Protein AF-A0A645DUL6-F1 (afdb_monomer_lite)

pLDDT: mean 90.24, std 12.91, range [38.0, 98.25]

Foldseek 3Di:
DAQEQKAAEDDDDPVQCPPCQAHPPHPCPPVRDIDGDPRNLQQCDADPVNHRPDDFPEEHEYQPNYALQPPVCLVSLLVVVVSVLVPPRYQYDHDHPVVVCVVVRDHPPQVVHDVRDDDPDDD

Radius of gyration: 14.82 Å; chains: 1; bounding box: 32×31×45 Å

Secondary structure (DSSP, 8-state):
-EE-SEE-----SGGGTT-TTTSTTSTTTT----EE-TTTTGGG-B-TTS-BSS-SSEEEEESTTS-TT-GGGHHHHHHHHHHHHH-TTEEEEE--S-GGGTGGGS-TT-TT--TT-------

Sequence (123 aa):
MNWEPWTGCYKISDGCTNCYFYGPHAKRYGQNTIQKTDKFDWPIRKNSKGEYNIKGNKILATCFATDFFLPEADEWRKEVWSIIKERTDIEFLILTKRIDRFLESLPSDWGTGYGQYKYWLHR

InterPro domains:
  IPR011101 Protein of unknown function DUF5131 [PF07505] (2-110)

Structure (mmCIF, N/CA/C/O backbone):
data_AF-A0A645DUL6-F1
#
_entry.id   AF-A0A645DUL6-F1
#
loop_
_atom_site.group_PDB
_atom_site.id
_atom_site.type_symbol
_atom_site.label_atom_id
_atom_site.label_alt_id
_atom_site.label_comp_id
_atom_site.label_asym_id
_atom_site.label_entity_id
_atom_site.label_seq_id
_atom_site.pdbx_PDB_ins_code
_atom_site.Cartn_x
_atom_site.Cartn_y
_atom_site.Cartn_z
_atom_site.occupancy
_atom_site.B_iso_or_equiv
_atom_site.auth_seq_id
_atom_site.auth_comp_id
_atom_site.auth_asym_id
_atom_site.auth_atom_id
_atom_site.pdbx_PDB_model_num
ATOM 1 N N . MET A 1 1 ? -7.363 11.765 1.377 1.00 75.00 1 MET A N 1
ATOM 2 C CA . MET A 1 1 ? -6.475 11.342 2.481 1.00 75.00 1 MET A CA 1
ATOM 3 C C . MET A 1 1 ? -6.196 9.873 2.248 1.00 75.00 1 MET A C 1
ATOM 5 O O . MET A 1 1 ? -7.160 9.124 2.194 1.00 75.00 1 MET A O 1
ATOM 9 N N . ASN A 1 2 ? -4.934 9.497 2.043 1.00 91.94 2 ASN A N 1
ATOM 10 C CA . ASN A 1 2 ? -4.564 8.146 1.616 1.00 91.94 2 ASN A CA 1
ATOM 11 C C . ASN A 1 2 ? -3.711 7.479 2.690 1.00 91.94 2 ASN A C 1
ATOM 13 O O . ASN A 1 2 ? -2.944 8.163 3.377 1.00 91.94 2 ASN A O 1
ATOM 17 N N . TRP A 1 3 ? -3.835 6.165 2.812 1.00 97.12 3 TRP A N 1
ATOM 18 C CA . TRP A 1 3 ? -2.959 5.353 3.639 1.00 97.12 3 TRP A CA 1
ATOM 19 C C . TRP A 1 3 ? -1.901 4.681 2.766 1.00 97.12 3 TRP A C 1
ATOM 21 O O . TRP A 1 3 ? -2.204 3.876 1.890 1.00 97.12 3 TRP A O 1
ATOM 31 N N . GLU A 1 4 ? -0.646 5.050 3.006 1.00 96.88 4 GLU A N 1
ATOM 32 C CA . GLU A 1 4 ? 0.515 4.568 2.261 1.00 96.88 4 GLU A CA 1
ATOM 33 C C . GLU A 1 4 ? 1.438 3.839 3.255 1.00 96.88 4 GLU A C 1
ATOM 35 O O . GLU A 1 4 ? 2.326 4.475 3.830 1.00 96.88 4 GLU A O 1
ATOM 40 N N . PRO A 1 5 ? 1.199 2.545 3.554 1.00 98.00 5 PRO A N 1
ATOM 41 C CA . PRO A 1 5 ? 1.997 1.797 4.532 1.00 98.00 5 PRO A CA 1
ATOM 42 C C . PRO A 1 5 ? 3.451 1.580 4.083 1.00 98.00 5 PRO A C 1
ATOM 44 O O . PRO A 1 5 ? 4.348 1.410 4.908 1.00 98.00 5 PRO A O 1
ATOM 47 N N . TRP A 1 6 ? 3.699 1.647 2.778 1.00 97.88 6 TRP A N 1
ATOM 48 C CA . TRP A 1 6 ? 5.022 1.673 2.162 1.00 97.88 6 TRP A CA 1
ATOM 49 C C . TRP A 1 6 ? 5.079 2.726 1.049 1.00 97.88 6 TRP A C 1
ATOM 51 O O . TRP A 1 6 ? 4.059 3.271 0.625 1.00 97.88 6 TRP A O 1
ATOM 61 N N . THR A 1 7 ? 6.292 3.035 0.603 1.00 96.25 7 THR A N 1
ATOM 62 C CA . THR A 1 7 ? 6.592 3.908 -0.540 1.00 96.25 7 THR A CA 1
ATOM 63 C C . THR A 1 7 ? 7.422 3.151 -1.573 1.00 96.25 7 THR A C 1
ATOM 65 O O . THR A 1 7 ? 7.922 2.066 -1.289 1.00 96.25 7 THR A O 1
ATOM 68 N N . GLY A 1 8 ? 7.596 3.748 -2.752 1.00 95.81 8 GLY A N 1
ATOM 69 C CA . GLY A 1 8 ? 8.320 3.179 -3.884 1.00 95.81 8 GLY A CA 1
ATOM 70 C C . GLY A 1 8 ? 7.385 2.432 -4.831 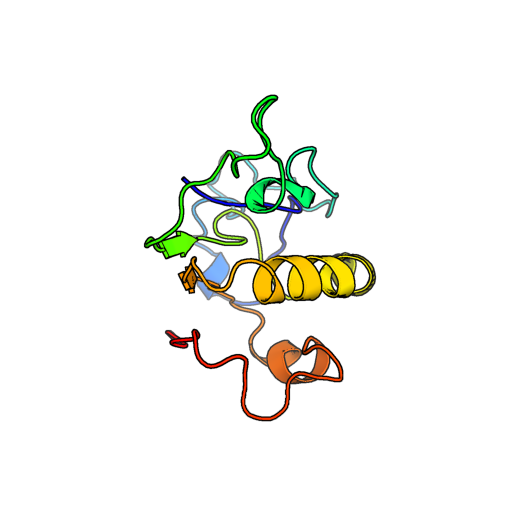1.00 95.81 8 GLY A C 1
ATOM 71 O O . GLY A 1 8 ? 6.310 1.985 -4.440 1.00 95.81 8 GLY A O 1
ATOM 72 N N . CYS A 1 9 ? 7.752 2.342 -6.104 1.00 95.81 9 CYS A N 1
ATOM 73 C CA . CYS A 1 9 ? 7.103 1.492 -7.103 1.00 95.81 9 CYS A CA 1
ATOM 74 C C . CYS A 1 9 ? 8.022 1.394 -8.328 1.00 95.81 9 CYS A C 1
ATOM 76 O O . CYS A 1 9 ? 8.945 2.186 -8.483 1.00 95.81 9 CYS A O 1
ATOM 78 N N . TYR A 1 10 ? 7.742 0.458 -9.228 1.00 94.31 10 TYR A N 1
ATOM 79 C CA . TYR A 1 10 ? 8.429 0.327 -10.513 1.00 94.31 10 TYR A CA 1
ATOM 80 C C . TYR A 1 10 ? 7.446 -0.039 -11.631 1.00 94.31 10 TYR A C 1
ATOM 82 O O . TYR A 1 10 ? 6.329 -0.507 -11.371 1.00 94.31 10 TYR A O 1
ATOM 90 N N . LYS A 1 11 ? 7.845 0.216 -12.885 1.00 94.06 11 LYS A N 1
ATOM 91 C CA . LYS A 1 11 ? 7.046 -0.097 -14.081 1.00 94.06 11 LYS A CA 1
ATOM 92 C C . LYS A 1 11 ? 6.784 -1.608 -14.150 1.00 94.06 11 LYS A C 1
ATOM 94 O O . LYS A 1 11 ? 7.715 -2.391 -14.025 1.00 94.06 11 LYS A O 1
ATOM 99 N N . ILE A 1 12 ? 5.523 -1.984 -14.373 1.00 94.31 12 ILE A N 1
ATOM 100 C CA . ILE A 1 12 ? 5.091 -3.374 -14.614 1.00 94.31 12 ILE A CA 1
ATOM 101 C C . ILE A 1 12 ? 4.380 -3.537 -15.967 1.00 94.31 12 ILE A C 1
ATOM 103 O O . ILE A 1 12 ? 4.383 -4.614 -16.544 1.00 94.31 12 ILE A O 1
ATOM 107 N N . SER A 1 13 ? 3.804 -2.459 -16.508 1.00 92.50 13 SER A N 1
ATOM 108 C CA . SER A 1 13 ? 3.136 -2.450 -17.813 1.00 92.50 13 SER A CA 1
ATOM 109 C C . SER A 1 13 ? 3.203 -1.065 -18.458 1.00 92.50 13 SER A C 1
ATOM 111 O O . SER A 1 13 ? 3.623 -0.088 -17.824 1.00 92.50 13 SER A O 1
ATOM 113 N N . ASP A 1 14 ? 2.762 -0.944 -19.710 1.00 92.38 14 ASP A N 1
ATOM 114 C CA . ASP A 1 14 ? 2.694 0.346 -20.412 1.00 92.38 14 ASP A CA 1
ATOM 115 C C . ASP A 1 14 ? 1.705 1.333 -19.788 1.00 92.38 14 ASP A C 1
ATOM 117 O O . ASP A 1 14 ? 1.879 2.545 -19.918 1.00 92.38 14 ASP A O 1
ATOM 121 N N . GLY A 1 15 ? 0.767 0.848 -18.969 1.00 88.44 15 GLY A N 1
ATOM 122 C CA . GLY A 1 15 ? -0.065 1.699 -18.117 1.00 88.44 15 GLY A CA 1
ATOM 123 C C . GLY A 1 15 ? 0.729 2.510 -17.079 1.00 88.44 15 GLY A C 1
ATOM 124 O O . GLY A 1 15 ? 0.182 3.422 -16.457 1.00 88.44 15 GLY A O 1
ATOM 125 N N . CYS A 1 16 ? 2.012 2.208 -16.851 1.00 92.62 16 CYS A N 1
ATOM 126 C CA . CYS A 1 16 ? 2.891 3.009 -15.996 1.00 92.62 16 CYS A CA 1
ATOM 127 C C . CYS A 1 16 ? 3.591 4.157 -16.734 1.00 92.62 16 CYS A C 1
ATOM 129 O O . CYS A 1 16 ? 4.165 5.016 -16.065 1.00 92.62 16 CYS A O 1
ATOM 131 N N . THR A 1 17 ? 3.560 4.196 -18.069 1.00 91.06 17 THR A N 1
ATOM 132 C CA . THR A 1 17 ? 4.289 5.201 -18.863 1.00 91.06 17 THR A CA 1
ATOM 133 C C . THR A 1 17 ? 3.869 6.623 -18.489 1.00 91.06 17 THR A C 1
ATOM 135 O O . THR A 1 17 ? 4.721 7.481 -18.294 1.00 91.06 17 THR A O 1
ATOM 138 N N . ASN A 1 18 ? 2.572 6.841 -18.253 1.00 91.75 18 ASN A N 1
ATOM 139 C CA . ASN A 1 18 ? 2.024 8.128 -17.812 1.00 91.75 18 ASN A CA 1
ATOM 140 C C . ASN A 1 18 ? 1.715 8.155 -16.305 1.00 91.75 18 ASN A C 1
ATOM 142 O O . ASN A 1 18 ? 0.838 8.890 -15.852 1.00 91.75 18 ASN A O 1
ATOM 146 N N . CYS A 1 19 ? 2.386 7.320 -15.505 1.00 92.75 19 CYS A N 1
ATOM 147 C CA . CYS A 1 19 ? 2.178 7.295 -14.061 1.00 92.75 19 CYS A CA 1
ATOM 148 C C . CYS A 1 19 ? 2.564 8.646 -13.447 1.00 92.75 19 CYS A C 1
ATOM 150 O O . CYS A 1 19 ? 3.733 9.022 -13.434 1.00 92.75 19 CYS A O 1
ATOM 152 N N . TYR A 1 20 ? 1.587 9.346 -12.877 1.00 90.69 20 TYR A N 1
ATOM 153 C CA . TYR A 1 20 ? 1.794 10.669 -12.286 1.00 90.69 20 TYR A CA 1
ATOM 154 C C . TYR A 1 20 ? 2.686 10.668 -11.030 1.00 90.69 20 TYR A C 1
ATOM 156 O O . TYR A 1 20 ? 3.161 11.726 -10.624 1.00 90.69 20 TYR A O 1
ATOM 164 N N . PHE A 1 21 ? 2.930 9.501 -10.416 1.00 92.12 21 PHE A N 1
ATOM 165 C CA . PHE A 1 21 ? 3.783 9.371 -9.229 1.00 92.12 21 PHE A CA 1
ATOM 166 C C . PHE A 1 21 ? 5.216 8.916 -9.536 1.00 92.12 21 PHE A C 1
ATOM 168 O O . PHE A 1 21 ? 6.150 9.578 -9.090 1.00 92.12 21 PHE A O 1
ATOM 175 N N . TYR A 1 22 ? 5.397 7.826 -10.291 1.00 93.00 22 TYR A N 1
ATOM 176 C CA . TYR A 1 22 ? 6.719 7.229 -10.581 1.00 93.00 22 TYR A CA 1
ATOM 177 C C . TYR A 1 22 ? 7.059 7.149 -12.073 1.00 93.00 22 TYR A C 1
ATOM 179 O O . TYR A 1 22 ? 8.076 6.565 -12.438 1.00 93.00 22 TYR A O 1
ATOM 187 N N . GLY A 1 23 ? 6.206 7.676 -12.953 1.00 91.19 23 GLY A N 1
ATOM 188 C CA . GLY A 1 23 ? 6.484 7.695 -14.387 1.00 91.19 23 GLY A CA 1
ATOM 189 C C . GLY A 1 23 ? 7.673 8.603 -14.728 1.00 91.19 23 GLY A C 1
ATOM 190 O O . GLY A 1 23 ? 8.085 9.405 -13.889 1.00 91.19 23 GLY A O 1
ATOM 191 N N . PRO A 1 24 ? 8.202 8.531 -15.961 1.00 91.50 24 PRO A N 1
ATOM 192 C CA . PRO A 1 24 ? 9.380 9.290 -16.404 1.00 91.50 24 PRO A CA 1
ATOM 193 C C . PRO A 1 24 ? 9.305 10.807 -16.188 1.00 91.50 24 PRO A C 1
ATOM 195 O O . PRO A 1 24 ? 10.331 11.464 -16.051 1.00 91.50 24 PRO A O 1
ATOM 198 N N . HIS A 1 25 ? 8.093 11.364 -16.138 1.00 90.44 25 HIS A N 1
ATOM 199 C CA . HIS A 1 25 ? 7.842 12.798 -15.963 1.00 90.44 25 HIS A CA 1
ATOM 200 C C . HIS A 1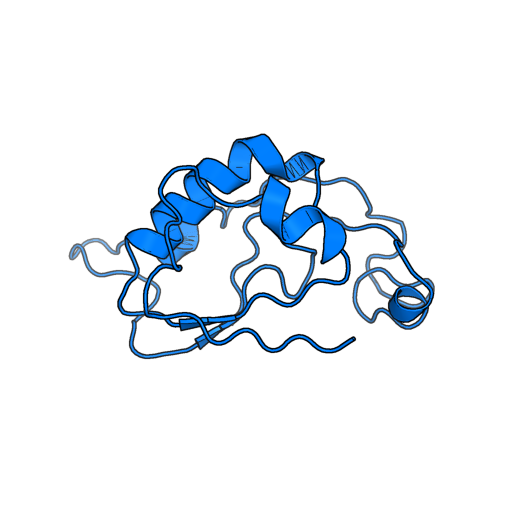 25 ? 7.388 13.177 -14.544 1.00 90.44 25 HIS A C 1
ATOM 202 O O . HIS A 1 25 ? 7.024 14.325 -14.293 1.00 90.44 25 HIS A O 1
ATOM 208 N N . ALA A 1 26 ? 7.363 12.226 -13.610 1.00 92.00 26 ALA A N 1
ATOM 209 C CA . ALA A 1 26 ? 6.873 12.447 -12.259 1.00 92.00 26 ALA A CA 1
ATOM 210 C C . ALA A 1 26 ? 7.989 12.855 -11.288 1.00 92.00 26 ALA A C 1
ATOM 212 O O . ALA A 1 26 ? 9.146 12.461 -11.425 1.00 92.00 26 ALA A O 1
ATOM 213 N N . LYS A 1 27 ? 7.622 13.575 -10.219 1.00 88.62 27 LYS A N 1
ATOM 214 C CA . LYS A 1 27 ? 8.564 14.061 -9.191 1.00 88.62 27 LYS A CA 1
ATOM 215 C C . LYS A 1 27 ? 9.371 12.945 -8.510 1.00 88.62 27 LYS A C 1
ATOM 217 O O . LYS A 1 27 ? 10.459 13.208 -8.007 1.00 88.62 27 LYS A O 1
ATOM 222 N N . ARG A 1 28 ? 8.829 11.723 -8.440 1.00 90.00 28 ARG A N 1
ATOM 223 C CA . ARG A 1 28 ? 9.474 10.573 -7.784 1.00 90.00 28 ARG A CA 1
ATOM 224 C C . ARG A 1 28 ? 10.051 9.561 -8.773 1.00 90.00 28 ARG A C 1
ATOM 226 O O . ARG A 1 28 ? 10.320 8.427 -8.382 1.00 90.00 28 ARG A O 1
ATOM 233 N N . TYR A 1 29 ? 10.249 9.945 -10.035 1.00 92.12 29 TYR A N 1
ATOM 234 C CA . TYR A 1 29 ? 10.933 9.091 -11.001 1.00 92.12 29 TYR A CA 1
ATOM 235 C C . TYR A 1 29 ? 12.292 8.615 -10.457 1.00 92.12 29 TYR A C 1
ATOM 237 O O . TYR A 1 29 ? 13.048 9.399 -9.883 1.00 92.12 29 TYR A O 1
ATOM 245 N N . GLY A 1 30 ? 12.575 7.317 -10.589 1.00 88.75 30 GLY A N 1
ATOM 246 C CA . GLY A 1 30 ? 13.798 6.683 -10.083 1.00 88.75 30 GLY A CA 1
ATOM 247 C C . GLY A 1 30 ? 13.804 6.364 -8.580 1.00 88.75 30 GLY A C 1
ATOM 248 O O . GLY A 1 30 ? 14.693 5.649 -8.125 1.00 88.75 30 GLY A O 1
ATOM 249 N N . GLN A 1 31 ? 12.814 6.814 -7.800 1.00 91.62 31 GLN A N 1
ATOM 250 C CA . GLN A 1 31 ? 12.682 6.482 -6.372 1.00 91.62 31 GLN A CA 1
ATOM 251 C C . GLN A 1 31 ? 11.963 5.140 -6.183 1.00 91.62 31 GLN A C 1
ATOM 253 O O . GLN A 1 31 ? 10.897 5.058 -5.572 1.00 91.62 31 GLN A O 1
ATOM 258 N N . ASN A 1 32 ? 12.543 4.083 -6.747 1.00 92.38 32 ASN A N 1
ATOM 259 C CA . ASN A 1 32 ? 11.893 2.775 -6.850 1.00 92.38 32 ASN A CA 1
ATOM 260 C C . ASN A 1 32 ? 12.117 1.884 -5.618 1.00 92.38 32 ASN A C 1
ATOM 262 O O . ASN A 1 32 ? 11.597 0.774 -5.571 1.00 92.38 32 ASN A O 1
ATOM 266 N N . THR A 1 33 ? 12.888 2.346 -4.630 1.00 96.38 33 THR A N 1
ATOM 267 C CA . THR A 1 33 ? 13.178 1.578 -3.415 1.00 96.38 33 THR A CA 1
ATOM 268 C C . THR A 1 33 ? 11.917 1.406 -2.578 1.00 96.38 33 THR A C 1
ATOM 270 O O . THR A 1 33 ? 11.326 2.393 -2.133 1.00 96.38 33 THR A O 1
ATOM 273 N N . ILE A 1 34 ? 11.529 0.152 -2.338 1.00 97.62 34 ILE A N 1
ATOM 274 C CA . ILE A 1 34 ? 10.366 -0.166 -1.512 1.00 97.62 34 ILE A CA 1
ATOM 275 C C . ILE A 1 34 ? 10.746 -0.103 -0.035 1.00 97.62 34 ILE A C 1
ATOM 277 O O . ILE A 1 34 ? 11.679 -0.772 0.404 1.00 97.62 34 ILE A O 1
ATOM 281 N N . GLN A 1 35 ? 10.042 0.728 0.734 1.00 97.38 35 GLN A N 1
ATOM 282 C CA . GLN A 1 35 ? 10.331 0.954 2.155 1.00 97.38 35 GLN A CA 1
ATOM 283 C C . GLN A 1 35 ? 9.037 1.143 2.949 1.00 97.38 35 GLN A C 1
ATOM 285 O O . GLN A 1 35 ? 8.127 1.826 2.473 1.00 97.38 35 GLN A O 1
ATOM 290 N N . LYS A 1 36 ? 8.962 0.588 4.170 1.00 97.94 36 LYS A N 1
ATOM 291 C CA . LYS A 1 36 ? 7.887 0.913 5.125 1.00 97.94 36 LYS A CA 1
ATOM 292 C C . LYS A 1 36 ? 7.891 2.410 5.432 1.00 97.94 36 LYS A C 1
ATOM 294 O O . LYS A 1 36 ? 8.955 3.009 5.576 1.00 97.94 36 LYS A O 1
ATOM 299 N N . THR A 1 37 ? 6.709 3.000 5.577 1.00 97.56 37 THR A N 1
ATOM 300 C CA . THR A 1 37 ? 6.569 4.392 6.019 1.00 97.56 37 THR A CA 1
ATOM 301 C C . THR A 1 37 ? 6.331 4.480 7.522 1.00 97.56 37 THR A C 1
ATOM 303 O O . THR A 1 37 ? 5.949 3.517 8.186 1.00 97.56 37 THR A O 1
ATOM 306 N N . ASP A 1 38 ? 6.452 5.692 8.052 1.00 97.12 38 ASP A N 1
ATOM 307 C CA . ASP A 1 38 ? 6.019 6.062 9.399 1.00 97.12 38 ASP A CA 1
ATOM 308 C C . ASP A 1 38 ? 4.489 6.066 9.566 1.00 97.12 38 ASP A C 1
ATOM 310 O O . ASP A 1 38 ? 3.995 6.468 10.616 1.00 97.12 38 ASP A O 1
ATOM 314 N N . LYS A 1 39 ? 3.721 5.666 8.546 1.00 96.06 39 LYS A N 1
ATOM 315 C CA . LYS A 1 39 ? 2.252 5.573 8.555 1.00 96.06 39 LYS A CA 1
ATOM 316 C C . LYS A 1 39 ? 1.764 4.139 8.385 1.00 96.06 39 LYS A C 1
ATOM 318 O O . LYS A 1 39 ? 0.585 3.936 8.097 1.00 96.06 39 LYS A O 1
ATOM 323 N N . PHE A 1 40 ? 2.648 3.164 8.574 1.00 98.25 40 PHE A N 1
ATOM 324 C CA . PHE A 1 40 ? 2.349 1.746 8.427 1.00 98.25 40 PHE A CA 1
ATOM 325 C C . PHE A 1 40 ? 1.067 1.325 9.165 1.00 98.25 40 PHE A C 1
ATOM 327 O O . PHE A 1 40 ? 0.143 0.828 8.540 1.00 98.25 40 PHE A O 1
ATOM 334 N N . ASP A 1 41 ? 0.947 1.649 10.448 1.00 98.00 41 ASP A N 1
ATOM 335 C CA . ASP A 1 41 ? -0.166 1.307 11.348 1.00 98.00 41 ASP A CA 1
ATOM 336 C C . ASP A 1 41 ? -1.237 2.412 11.467 1.00 98.00 41 ASP A C 1
ATOM 338 O O . ASP A 1 41 ? -2.102 2.374 12.342 1.00 98.00 41 ASP A O 1
ATOM 342 N N . TRP A 1 42 ? -1.204 3.437 10.608 1.00 97.38 42 TRP A N 1
ATOM 343 C CA . TRP A 1 42 ? -2.019 4.647 10.780 1.00 97.38 42 TRP A CA 1
ATOM 344 C C . TRP A 1 42 ? -3.532 4.419 10.978 1.00 97.38 42 TRP A C 1
ATOM 346 O O . TRP A 1 42 ? -4.111 5.128 11.810 1.00 97.38 42 TRP A O 1
ATOM 356 N N . PRO A 1 43 ? -4.191 3.452 10.304 1.00 97.44 43 PRO A N 1
ATOM 357 C CA . PRO A 1 43 ? -5.612 3.197 10.519 1.00 97.44 43 PRO A CA 1
ATOM 358 C C . PRO A 1 43 ? -5.958 2.739 11.934 1.00 97.44 43 PRO A C 1
ATOM 360 O O . PRO A 1 43 ? -7.057 3.041 12.389 1.00 97.44 43 PRO A O 1
ATOM 363 N N . ILE A 1 44 ? -5.059 2.072 12.654 1.00 97.88 44 ILE A N 1
ATOM 364 C CA . ILE A 1 44 ? -5.332 1.607 14.024 1.00 97.88 44 ILE A CA 1
ATOM 365 C C . ILE A 1 44 ? -4.801 2.556 15.098 1.00 97.88 44 ILE A C 1
ATOM 367 O O . ILE A 1 44 ? -5.097 2.374 16.279 1.00 97.88 44 ILE A O 1
ATOM 371 N N . ARG A 1 45 ? -4.071 3.614 14.720 1.00 97.56 45 ARG A N 1
ATOM 372 C CA . ARG A 1 45 ? -3.600 4.615 15.683 1.00 97.56 45 ARG A CA 1
ATOM 373 C C . ARG A 1 45 ? -4.776 5.304 16.364 1.00 97.56 45 ARG A C 1
ATOM 375 O O . ARG A 1 45 ? -5.687 5.812 15.702 1.00 97.56 45 ARG A O 1
ATOM 382 N N . LYS A 1 46 ? -4.703 5.372 17.690 1.00 97.88 46 LYS A N 1
ATOM 383 C CA . LYS A 1 46 ? -5.709 5.984 18.560 1.00 97.88 46 LYS A CA 1
ATOM 384 C C . LYS A 1 46 ? -5.170 7.257 19.209 1.00 97.88 46 LYS A C 1
ATOM 386 O O . LYS A 1 46 ? -3.961 7.417 19.369 1.00 97.88 46 LYS A O 1
ATOM 391 N N . ASN A 1 47 ? -6.066 8.169 19.559 1.00 97.06 47 ASN A N 1
ATOM 392 C CA . ASN A 1 47 ? -5.746 9.330 20.386 1.00 97.06 47 ASN A CA 1
ATOM 393 C C . ASN A 1 47 ? -5.699 8.944 21.880 1.00 97.06 47 ASN A C 1
ATOM 395 O O . ASN A 1 47 ? -5.963 7.800 22.250 1.00 97.06 47 ASN A O 1
ATOM 399 N N . SER A 1 48 ? -5.413 9.908 22.761 1.00 97.31 48 SER A N 1
ATOM 400 C CA . SER A 1 48 ? -5.369 9.690 24.218 1.00 97.31 48 SER A CA 1
ATOM 401 C C . SER A 1 48 ? -6.704 9.253 24.837 1.00 97.31 48 SER A C 1
ATOM 403 O O . SER A 1 48 ? -6.718 8.745 25.953 1.00 97.31 48 SER A O 1
ATOM 405 N N . LYS A 1 49 ? -7.820 9.425 24.120 1.00 96.88 49 LYS A N 1
ATOM 406 C CA . LYS A 1 49 ? -9.160 8.972 24.523 1.00 96.88 49 LYS A CA 1
ATOM 407 C C . LYS A 1 49 ? -9.493 7.566 24.008 1.00 96.88 49 LYS A C 1
ATOM 409 O O . LYS A 1 49 ? -10.607 7.098 24.208 1.00 96.88 49 LYS A O 1
ATOM 414 N N . GLY A 1 50 ? -8.558 6.899 23.327 1.00 96.75 50 GLY A N 1
ATOM 415 C CA . GLY A 1 50 ? -8.763 5.567 22.756 1.00 96.75 50 GLY A CA 1
ATOM 416 C C . GLY A 1 50 ? -9.560 5.551 21.447 1.00 96.75 50 GLY A C 1
ATOM 417 O O . GLY A 1 50 ? -9.900 4.476 20.957 1.00 96.75 50 GLY A O 1
ATOM 418 N N . GLU A 1 51 ? -9.845 6.706 20.843 1.00 96.81 51 GLU A N 1
ATOM 419 C CA . GLU A 1 51 ? -10.570 6.782 19.571 1.00 96.81 51 GLU A CA 1
ATOM 420 C C . GLU A 1 51 ? -9.609 6.686 18.386 1.00 96.81 51 GLU A C 1
ATOM 422 O O . GLU A 1 51 ? -8.554 7.322 18.404 1.00 96.81 51 GLU A O 1
ATOM 427 N N . TYR A 1 52 ? -9.996 5.989 17.312 1.00 97.44 52 TYR A N 1
ATOM 428 C CA . TYR A 1 52 ? -9.211 5.984 16.075 1.00 97.44 52 TYR A CA 1
ATOM 429 C C . TYR A 1 52 ? -9.011 7.403 15.530 1.00 97.44 52 TYR A C 1
ATOM 431 O O . TYR A 1 52 ? -9.966 8.175 15.375 1.00 97.44 52 TYR A O 1
ATOM 439 N N . ASN A 1 53 ? -7.766 7.711 15.165 1.00 95.69 53 ASN A N 1
ATOM 440 C CA . ASN A 1 53 ? -7.397 8.970 14.520 1.00 95.69 53 ASN A CA 1
ATOM 441 C C . ASN A 1 53 ? -8.084 9.105 13.154 1.00 95.69 53 ASN A C 1
ATOM 443 O O . ASN A 1 53 ? -8.556 10.177 12.776 1.00 95.69 53 ASN A O 1
ATOM 447 N N . ILE A 1 54 ? -8.185 7.994 12.420 1.00 95.12 54 ILE A N 1
ATOM 448 C CA . ILE A 1 54 ? -8.949 7.913 11.178 1.00 95.12 54 ILE A CA 1
ATOM 449 C C . ILE A 1 54 ? -10.393 7.528 11.519 1.00 95.12 54 ILE A C 1
ATOM 451 O O . ILE A 1 54 ? -10.671 6.358 11.778 1.00 95.12 54 ILE A O 1
ATOM 455 N N . LYS A 1 55 ? -11.318 8.495 11.470 1.00 94.81 55 LYS A N 1
ATOM 456 C CA . LYS A 1 55 ? -12.763 8.234 11.624 1.00 94.81 55 LYS A CA 1
ATOM 457 C C . LYS A 1 55 ? -13.286 7.290 10.529 1.00 94.81 55 LYS A C 1
ATOM 459 O O . LYS A 1 55 ? -12.828 7.410 9.391 1.00 94.81 55 LYS A O 1
ATOM 464 N N . G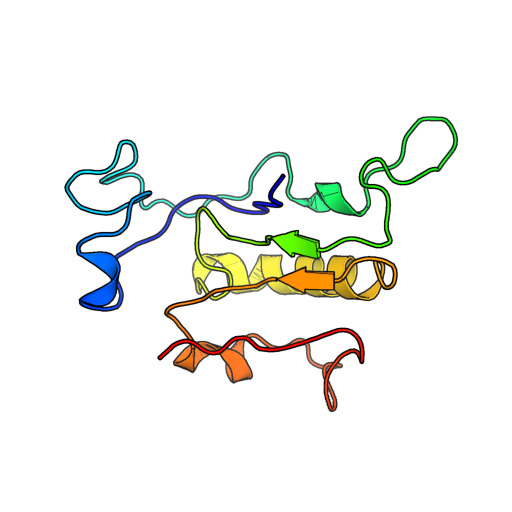LY A 1 56 ? -14.192 6.381 10.893 1.00 95.25 56 GLY A N 1
ATOM 465 C CA . GLY A 1 56 ? -14.856 5.432 9.993 1.00 95.25 56 GLY A CA 1
ATOM 466 C C . GLY A 1 56 ? -15.909 6.053 9.077 1.00 95.25 56 GLY A C 1
ATOM 467 O O . GLY A 1 56 ? -15.950 7.272 8.902 1.00 95.25 56 GLY A O 1
ATOM 468 N N . ASN A 1 57 ? -16.762 5.196 8.515 1.00 94.50 57 ASN A N 1
ATOM 469 C CA . ASN A 1 57 ? -17.827 5.489 7.555 1.00 94.50 57 ASN A CA 1
ATOM 470 C C . ASN A 1 57 ? -17.327 6.259 6.328 1.00 94.50 57 ASN A C 1
ATOM 472 O O . ASN A 1 57 ? -17.924 7.247 5.899 1.00 94.50 57 ASN A O 1
ATOM 476 N N . LYS A 1 58 ? -16.183 5.832 5.788 1.00 93.56 58 LYS A N 1
ATOM 477 C CA . LYS A 1 58 ? -15.557 6.456 4.620 1.00 93.56 58 LYS A CA 1
ATOM 478 C C . LYS A 1 58 ? -14.727 5.466 3.819 1.00 93.56 58 LYS A C 1
ATOM 480 O O . LYS A 1 58 ? -14.328 4.421 4.329 1.00 93.56 58 LYS A O 1
ATOM 485 N N . ILE A 1 59 ? -14.377 5.887 2.607 1.00 94.94 59 ILE A N 1
ATOM 486 C CA . ILE A 1 59 ? -13.388 5.210 1.776 1.00 94.94 59 ILE A CA 1
ATOM 487 C C . ILE A 1 59 ? -11.984 5.698 2.151 1.00 94.94 59 ILE A C 1
ATOM 489 O O . ILE A 1 59 ? -11.715 6.905 2.162 1.00 94.94 59 ILE A O 1
ATOM 493 N N . LEU A 1 60 ? -11.076 4.767 2.431 1.00 95.38 60 LEU A N 1
ATOM 494 C CA . LEU A 1 60 ? -9.652 5.028 2.613 1.00 95.38 60 LEU A CA 1
ATOM 495 C C . LEU A 1 60 ? -8.879 4.440 1.431 1.00 95.38 60 LEU A C 1
ATOM 497 O O . LEU A 1 60 ? -8.654 3.232 1.342 1.00 95.38 60 LEU A O 1
ATOM 501 N N . ALA A 1 61 ? -8.465 5.316 0.514 1.00 96.06 61 ALA A N 1
ATOM 502 C CA . ALA A 1 61 ? -7.569 4.933 -0.569 1.00 96.06 61 ALA A CA 1
ATOM 503 C C . ALA A 1 61 ? -6.252 4.419 0.025 1.00 96.06 61 ALA A C 1
ATOM 505 O O . ALA A 1 61 ? -5.622 5.106 0.836 1.00 96.06 61 ALA A O 1
ATOM 506 N N . THR A 1 62 ? -5.869 3.209 -0.365 1.00 96.88 62 THR A N 1
ATOM 507 C CA . THR A 1 62 ? -4.729 2.479 0.189 1.00 96.88 62 THR A CA 1
ATOM 508 C C . THR A 1 62 ? -3.752 2.161 -0.924 1.00 96.88 62 THR A C 1
ATOM 510 O O . THR A 1 62 ? -4.152 1.631 -1.961 1.00 96.88 62 THR A O 1
ATOM 513 N N . CYS A 1 63 ? -2.481 2.497 -0.710 1.00 96.44 63 CYS A N 1
ATOM 514 C CA . CYS A 1 63 ? -1.433 2.357 -1.719 1.00 96.44 63 CYS A CA 1
ATOM 515 C C . CYS A 1 63 ? -1.729 3.138 -3.014 1.00 96.44 63 CYS A C 1
ATOM 517 O O . CYS A 1 63 ? -1.462 2.651 -4.107 1.00 96.44 63 CYS A O 1
ATOM 519 N N . PHE A 1 64 ? -2.287 4.350 -2.925 1.00 93.12 64 PHE A N 1
ATOM 520 C CA . PHE A 1 64 ? -2.622 5.155 -4.110 1.00 93.12 64 PHE A CA 1
ATOM 521 C C . PHE A 1 64 ? -1.392 5.870 -4.694 1.00 93.12 64 PHE A C 1
ATOM 523 O O . PHE A 1 64 ? -1.385 6.268 -5.862 1.00 93.12 64 PHE A O 1
ATOM 530 N N . ALA A 1 65 ? -0.348 6.030 -3.875 1.00 93.31 65 ALA A N 1
ATOM 531 C CA . ALA A 1 65 ? 0.962 6.560 -4.247 1.00 93.31 65 ALA A CA 1
ATOM 532 C C . ALA A 1 65 ? 2.049 5.471 -4.313 1.00 93.31 65 ALA A C 1
ATOM 534 O O . ALA A 1 65 ? 3.240 5.787 -4.297 1.00 93.31 65 ALA A O 1
ATOM 535 N N . THR A 1 66 ? 1.657 4.198 -4.363 1.00 95.25 66 THR A N 1
ATOM 536 C CA . THR A 1 66 ? 2.512 3.012 -4.540 1.00 95.25 66 THR A CA 1
ATOM 537 C C . THR A 1 66 ? 1.659 1.902 -5.184 1.00 95.25 66 THR A C 1
ATOM 539 O O . THR A 1 66 ? 0.727 2.213 -5.919 1.00 95.25 66 THR A O 1
ATOM 542 N N . ASP A 1 67 ? 1.984 0.627 -4.999 1.00 96.06 67 ASP A N 1
ATOM 543 C CA . ASP A 1 67 ? 1.133 -0.504 -5.371 1.00 96.06 67 ASP A CA 1
ATOM 544 C C . ASP A 1 67 ? 1.041 -1.473 -4.186 1.00 96.06 67 ASP A C 1
ATOM 546 O O . ASP A 1 67 ? 2.023 -1.714 -3.480 1.00 96.06 67 ASP A O 1
ATOM 550 N N . PHE A 1 68 ? -0.154 -2.004 -3.935 1.00 97.12 68 PHE A N 1
ATOM 551 C CA . PHE A 1 68 ? -0.413 -2.855 -2.778 1.00 97.12 68 PHE A CA 1
ATOM 552 C C . PHE A 1 68 ? 0.217 -4.256 -2.907 1.00 97.12 68 PHE A C 1
ATOM 554 O O . PHE A 1 68 ? 0.586 -4.883 -1.909 1.00 97.12 68 PHE A O 1
ATOM 561 N N . PHE A 1 69 ? 0.382 -4.750 -4.138 1.00 97.06 69 PHE A N 1
ATOM 562 C CA . PHE A 1 69 ? 0.860 -6.109 -4.416 1.00 97.06 69 PHE A CA 1
ATOM 563 C C . PHE A 1 69 ? 2.341 -6.164 -4.813 1.00 97.06 69 PHE A C 1
ATOM 565 O O . PHE A 1 69 ? 2.765 -7.062 -5.537 1.00 97.06 69 PHE A O 1
ATOM 572 N N . LEU A 1 70 ? 3.151 -5.212 -4.339 1.00 97.38 70 LEU A N 1
ATOM 573 C CA . LEU A 1 70 ? 4.611 -5.275 -4.465 1.00 97.38 70 LEU A CA 1
ATOM 574 C C . LEU A 1 70 ? 5.174 -6.492 -3.706 1.00 97.38 70 LEU A C 1
ATOM 576 O O . LEU A 1 70 ? 4.900 -6.595 -2.510 1.00 97.38 70 LEU A O 1
ATOM 580 N N . PRO A 1 71 ? 5.969 -7.374 -4.339 1.00 96.88 71 PRO A N 1
ATOM 581 C CA . PRO A 1 71 ? 6.593 -8.521 -3.670 1.00 96.88 71 PRO A CA 1
ATOM 582 C C . PRO A 1 71 ? 7.376 -8.161 -2.405 1.00 96.88 71 PRO A C 1
ATOM 584 O O . PRO A 1 71 ? 7.304 -8.845 -1.391 1.00 96.88 71 PRO A O 1
ATOM 587 N N . GLU A 1 72 ? 8.071 -7.029 -2.422 1.00 97.44 72 GLU A N 1
ATOM 588 C CA . GLU A 1 72 ? 8.880 -6.540 -1.305 1.00 97.44 72 GLU A CA 1
ATOM 589 C C . GLU A 1 72 ? 8.038 -6.214 -0.061 1.00 97.44 72 GLU A C 1
ATOM 591 O O . GLU A 1 72 ? 8.560 -6.165 1.051 1.00 97.44 72 GLU A O 1
ATOM 596 N N . ALA A 1 73 ? 6.730 -6.010 -0.240 1.00 97.56 73 ALA A N 1
ATOM 597 C CA . ALA A 1 73 ? 5.791 -5.767 0.843 1.00 97.56 73 ALA A CA 1
ATOM 598 C C . ALA A 1 73 ? 5.130 -7.050 1.374 1.00 97.56 73 ALA A C 1
ATOM 600 O O . ALA A 1 73 ? 4.347 -6.945 2.314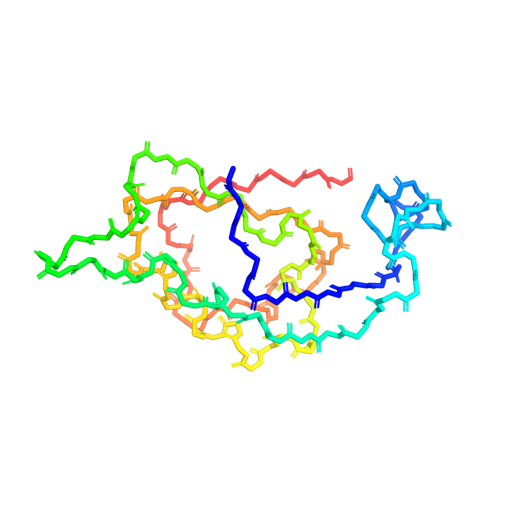 1.00 97.56 73 ALA A O 1
ATOM 601 N N . ASP A 1 74 ? 5.412 -8.241 0.826 1.00 96.19 74 ASP A N 1
ATOM 602 C CA . ASP A 1 74 ? 4.717 -9.493 1.179 1.00 96.19 74 ASP A CA 1
ATOM 603 C C . ASP A 1 74 ? 4.741 -9.778 2.690 1.00 96.19 74 ASP A C 1
ATOM 605 O O . ASP A 1 74 ? 3.698 -10.033 3.298 1.00 96.19 74 ASP A O 1
ATOM 609 N N . GLU A 1 75 ? 5.906 -9.640 3.326 1.00 95.06 75 GLU A N 1
ATOM 610 C CA . GLU A 1 75 ? 6.046 -9.878 4.768 1.00 95.06 75 GLU A CA 1
ATOM 611 C C . GLU A 1 75 ? 5.297 -8.852 5.621 1.00 95.06 75 GLU A C 1
ATOM 613 O O . GLU A 1 75 ? 4.835 -9.157 6.718 1.00 95.06 75 GLU A O 1
ATOM 618 N N . TRP A 1 76 ? 5.126 -7.635 5.116 1.00 97.69 76 TRP A N 1
ATOM 619 C CA . TRP A 1 76 ? 4.435 -6.565 5.830 1.00 97.69 76 TRP A CA 1
ATOM 620 C C . TRP A 1 76 ? 2.931 -6.594 5.572 1.00 97.69 76 TRP A C 1
ATOM 622 O O . TRP A 1 76 ? 2.135 -6.210 6.428 1.00 97.69 76 TRP A O 1
ATOM 632 N N . ARG A 1 77 ? 2.522 -7.078 4.397 1.00 97.06 77 ARG A N 1
ATOM 633 C CA . ARG A 1 77 ? 1.127 -7.110 3.964 1.00 97.06 77 ARG A CA 1
ATOM 634 C C . ARG A 1 77 ? 0.268 -7.979 4.873 1.00 97.06 77 ARG A C 1
ATOM 636 O O . ARG A 1 77 ? -0.894 -7.651 5.075 1.00 97.06 77 ARG A O 1
ATOM 643 N N . LYS A 1 78 ? 0.841 -9.028 5.473 1.00 94.38 78 LYS A N 1
ATOM 644 C CA . LYS A 1 78 ? 0.168 -9.865 6.485 1.00 94.38 78 LYS A CA 1
ATOM 645 C C . LYS A 1 78 ? -0.413 -9.010 7.620 1.00 94.38 78 LYS A C 1
ATOM 647 O O . LYS A 1 78 ? -1.570 -9.171 7.986 1.00 94.38 78 LYS A O 1
ATOM 652 N N . GLU A 1 79 ? 0.361 -8.050 8.122 1.00 96.81 79 GLU A N 1
ATOM 653 C CA . GLU A 1 79 ? -0.070 -7.133 9.184 1.00 96.81 79 GLU A CA 1
ATOM 654 C C . GLU A 1 79 ? -1.058 -6.075 8.668 1.00 96.81 79 GLU A C 1
ATOM 656 O O . GLU A 1 79 ? -2.041 -5.756 9.333 1.00 96.81 79 GLU A O 1
ATOM 661 N N . VAL A 1 80 ? -0.862 -5.587 7.440 1.00 97.44 80 VAL A N 1
ATOM 662 C CA . VAL A 1 80 ? -1.809 -4.672 6.783 1.00 97.44 80 VAL A CA 1
ATOM 663 C C . VAL A 1 80 ? -3.183 -5.315 6.582 1.00 97.44 80 VAL A C 1
ATOM 665 O O . VAL A 1 80 ? -4.193 -4.650 6.806 1.00 97.44 80 VAL A O 1
ATOM 668 N N . TRP A 1 81 ? -3.258 -6.601 6.235 1.00 96.06 81 TRP A N 1
ATOM 669 C CA . TRP A 1 81 ? -4.531 -7.322 6.174 1.00 96.06 81 TRP A CA 1
ATOM 670 C C . TRP A 1 81 ? -5.215 -7.403 7.539 1.00 96.06 81 TRP A C 1
ATOM 672 O O . TRP A 1 81 ? -6.417 -7.154 7.614 1.00 96.06 81 TRP A O 1
ATOM 682 N N . SER A 1 82 ? -4.464 -7.655 8.616 1.00 95.62 82 SER A N 1
ATOM 683 C CA . SER A 1 82 ? -4.999 -7.626 9.985 1.00 95.62 82 SER A CA 1
ATOM 684 C C . SER A 1 82 ? -5.568 -6.254 10.355 1.00 95.62 82 SER A C 1
ATOM 686 O O . SER A 1 82 ? -6.666 -6.175 10.903 1.00 95.62 82 SER A O 1
ATOM 688 N N . ILE A 1 83 ? -4.879 -5.168 9.989 1.00 96.69 83 ILE A N 1
ATOM 689 C CA . ILE A 1 83 ? -5.365 -3.792 10.183 1.00 96.69 83 ILE A CA 1
ATOM 690 C C . ILE A 1 83 ? -6.671 -3.553 9.416 1.00 96.69 83 ILE A C 1
ATOM 692 O O . ILE A 1 83 ? -7.620 -2.982 9.957 1.00 96.69 83 ILE A O 1
ATOM 696 N N . ILE A 1 84 ? -6.735 -3.984 8.155 1.00 95.06 84 ILE A N 1
ATOM 697 C CA . ILE A 1 84 ? -7.941 -3.826 7.339 1.00 95.06 84 ILE A CA 1
ATOM 698 C C . ILE A 1 84 ? -9.106 -4.638 7.925 1.00 95.06 84 ILE A C 1
ATOM 700 O O . ILE A 1 84 ? -10.241 -4.160 7.955 1.00 95.06 84 ILE A O 1
ATOM 704 N N . LYS A 1 85 ? -8.830 -5.845 8.428 1.00 93.31 85 LYS A N 1
ATOM 705 C CA . LYS A 1 85 ? -9.815 -6.703 9.093 1.00 93.31 85 LYS A CA 1
ATOM 706 C C . LYS A 1 85 ? -10.343 -6.084 10.391 1.00 93.31 85 LYS A C 1
ATOM 708 O O . LYS A 1 85 ? -11.530 -6.215 10.672 1.00 93.31 85 LYS A O 1
ATOM 713 N N . GLU A 1 86 ? -9.497 -5.400 11.163 1.00 95.25 86 GLU A N 1
ATOM 714 C CA . GLU A 1 86 ? -9.892 -4.684 12.388 1.00 95.25 86 GLU A CA 1
ATOM 715 C C . GLU A 1 86 ? -10.793 -3.477 12.089 1.00 95.25 86 GLU A C 1
ATOM 717 O O . GLU A 1 86 ? -11.751 -3.204 12.812 1.00 95.25 86 GLU A O 1
ATOM 722 N N . ARG A 1 87 ? -10.502 -2.747 11.009 1.00 95.69 87 ARG A N 1
ATOM 723 C CA . ARG A 1 87 ? -11.212 -1.521 10.623 1.00 95.69 87 ARG A CA 1
ATOM 724 C C . ARG A 1 87 ? -12.419 -1.801 9.728 1.00 95.69 87 ARG A C 1
ATOM 726 O O . ARG A 1 87 ? -12.518 -1.274 8.622 1.00 95.69 87 ARG A O 1
ATOM 733 N N . THR A 1 88 ? -13.377 -2.580 10.229 1.00 93.75 88 THR A N 1
ATOM 734 C CA . THR A 1 88 ? -14.632 -2.897 9.512 1.00 93.75 88 THR A CA 1
ATOM 735 C C . THR A 1 88 ? -15.519 -1.675 9.254 1.00 93.75 88 THR A C 1
ATOM 737 O O . THR A 1 88 ? -16.450 -1.743 8.461 1.00 93.75 88 THR A O 1
ATOM 740 N N . ASP A 1 89 ? -15.253 -0.558 9.931 1.00 95.12 89 ASP A N 1
ATOM 741 C CA . ASP A 1 89 ? -15.919 0.730 9.744 1.00 95.12 89 ASP A CA 1
ATOM 742 C C . ASP A 1 89 ? -15.334 1.556 8.582 1.00 95.12 89 ASP A C 1
ATOM 744 O O . ASP A 1 89 ? -15.774 2.682 8.357 1.00 95.12 89 ASP A O 1
ATOM 748 N N . ILE A 1 90 ? -14.336 1.051 7.850 1.00 95.50 90 ILE A N 1
ATOM 749 C CA . ILE A 1 90 ? -13.732 1.711 6.683 1.00 95.50 90 ILE A CA 1
ATOM 750 C C . ILE A 1 90 ? -13.853 0.819 5.446 1.00 95.50 90 ILE A C 1
ATOM 752 O O . ILE A 1 90 ? -13.541 -0.369 5.477 1.00 95.50 90 ILE A O 1
ATOM 756 N N . GLU A 1 91 ? -14.204 1.431 4.315 1.00 94.44 91 GLU A N 1
ATOM 757 C CA . GLU A 1 91 ? -14.059 0.809 2.999 1.00 94.44 91 GLU A CA 1
ATOM 758 C C . GLU A 1 91 ? -12.647 1.079 2.461 1.00 94.44 91 GLU A C 1
ATOM 760 O O . GLU A 1 91 ? -12.260 2.225 2.224 1.00 94.44 91 GLU A O 1
ATOM 765 N N . PHE A 1 92 ? -11.840 0.038 2.264 1.00 94.44 92 PHE A N 1
ATOM 766 C CA . PHE A 1 92 ? -10.485 0.195 1.732 1.00 94.44 92 PHE A CA 1
ATOM 767 C C . PHE A 1 92 ? -10.496 0.082 0.207 1.00 94.44 92 PHE A C 1
ATOM 769 O O . PHE A 1 92 ? -10.860 -0.955 -0.346 1.00 94.44 92 PHE A O 1
ATOM 776 N N . LEU A 1 93 ? -10.065 1.147 -0.475 1.00 94.44 93 LEU A N 1
ATOM 777 C CA . LEU A 1 93 ? -9.935 1.169 -1.932 1.00 94.44 93 LEU A CA 1
ATOM 778 C C . LEU A 1 93 ? -8.482 0.906 -2.325 1.00 94.44 93 LEU A C 1
ATOM 780 O O . LEU A 1 93 ? -7.617 1.753 -2.096 1.00 94.44 93 LEU A O 1
ATOM 784 N N . ILE A 1 94 ? -8.238 -0.245 -2.947 1.00 94.44 94 ILE A N 1
ATOM 785 C CA . ILE A 1 94 ? -6.934 -0.647 -3.479 1.00 94.44 94 ILE A CA 1
ATOM 786 C C . ILE A 1 94 ? -7.026 -0.689 -5.002 1.00 94.44 94 ILE A C 1
ATOM 788 O O . ILE A 1 94 ? -7.835 -1.427 -5.562 1.00 94.44 94 ILE A O 1
ATOM 792 N N . LEU A 1 95 ? -6.175 0.091 -5.667 1.00 92.56 95 LEU A N 1
ATOM 793 C CA . LEU A 1 95 ? -5.959 0.016 -7.109 1.00 92.56 95 LEU A CA 1
ATOM 794 C C . LEU A 1 95 ? -4.574 -0.571 -7.359 1.00 92.56 95 LEU A C 1
ATOM 796 O O . LEU A 1 95 ? -3.608 -0.198 -6.698 1.00 92.56 95 LEU A O 1
ATOM 800 N N . THR A 1 96 ? -4.465 -1.481 -8.320 1.00 94.06 96 THR A N 1
ATOM 801 C CA . THR A 1 96 ? -3.200 -2.153 -8.623 1.00 94.06 96 THR A CA 1
ATOM 802 C C . THR A 1 96 ? -3.041 -2.360 -10.122 1.00 94.06 96 THR A C 1
ATOM 804 O O . THR A 1 96 ? -4.025 -2.520 -10.843 1.00 94.06 96 THR A O 1
ATOM 807 N N . LYS A 1 97 ? -1.790 -2.382 -10.587 1.00 93.75 97 LYS A N 1
ATOM 808 C CA . LYS A 1 97 ? -1.433 -2.891 -11.924 1.00 93.75 97 LYS A CA 1
ATOM 809 C C . LYS A 1 97 ? -0.783 -4.277 -11.866 1.00 93.75 97 LYS A C 1
ATOM 811 O O . LYS A 1 97 ? -0.359 -4.795 -12.890 1.00 93.75 97 LYS A O 1
ATOM 816 N N . ARG A 1 98 ? -0.685 -4.866 -10.675 1.00 94.31 98 ARG A N 1
ATOM 817 C CA . ARG A 1 98 ? -0.090 -6.178 -10.383 1.00 94.31 98 ARG A CA 1
ATOM 818 C C . ARG A 1 98 ? -1.182 -7.188 -10.037 1.00 94.31 98 ARG A C 1
ATOM 820 O O . ARG A 1 98 ? -1.060 -7.929 -9.067 1.00 94.31 98 ARG A O 1
ATOM 827 N N . ILE A 1 99 ? -2.278 -7.180 -10.799 1.00 92.69 99 ILE A N 1
ATOM 828 C CA . ILE A 1 99 ? -3.455 -7.999 -10.482 1.00 92.69 99 ILE A CA 1
ATOM 829 C C . ILE A 1 99 ? -3.148 -9.502 -10.485 1.00 92.69 99 ILE A C 1
ATOM 831 O O . ILE A 1 99 ? -3.754 -10.244 -9.720 1.00 92.69 99 ILE A O 1
ATOM 835 N N . ASP A 1 100 ? -2.145 -9.934 -11.248 1.00 93.81 100 ASP A N 1
ATOM 836 C CA . ASP A 1 100 ? -1.700 -11.331 -11.290 1.00 93.81 100 ASP A CA 1
ATOM 837 C C . ASP A 1 100 ? -1.230 -11.845 -9.918 1.00 93.81 100 ASP A C 1
ATOM 839 O O . ASP A 1 100 ? -1.351 -13.029 -9.623 1.00 93.81 100 ASP A O 1
ATOM 843 N N . ARG A 1 101 ? -0.775 -10.948 -9.032 1.00 94.62 101 ARG A N 1
ATOM 844 C CA . ARG A 1 101 ? -0.354 -11.280 -7.662 1.00 94.62 101 ARG A CA 1
ATOM 845 C C . ARG A 1 101 ? -1.501 -11.315 -6.658 1.00 94.62 101 ARG A C 1
ATOM 847 O O . ARG A 1 101 ? -1.252 -11.535 -5.474 1.00 94.62 101 ARG A O 1
ATOM 854 N N . PHE A 1 102 ? -2.739 -11.070 -7.088 1.00 91.25 102 PHE A N 1
ATOM 855 C CA . PHE A 1 102 ? -3.882 -10.958 -6.187 1.00 91.25 102 PHE A CA 1
ATOM 856 C C . PHE A 1 102 ? -4.032 -12.203 -5.316 1.00 91.25 102 PHE A C 1
ATOM 858 O O . PHE A 1 102 ? -3.945 -12.083 -4.100 1.00 91.25 102 PHE A O 1
ATOM 865 N N . LEU A 1 103 ? -4.167 -13.384 -5.930 1.00 88.81 103 LEU A N 1
ATOM 866 C CA . LEU A 1 103 ? -4.393 -14.647 -5.218 1.00 88.81 103 LEU A CA 1
ATOM 867 C C . LEU A 1 103 ? -3.217 -15.047 -4.318 1.00 88.81 103 LEU A C 1
ATOM 869 O O . LEU A 1 103 ? -3.435 -15.581 -3.236 1.00 88.81 103 LEU A O 1
ATOM 873 N N . GLU A 1 104 ? -1.987 -14.745 -4.733 1.00 90.44 104 GLU A N 1
ATOM 874 C CA . GLU A 1 104 ? -0.769 -15.000 -3.948 1.00 90.44 104 GLU A CA 1
ATOM 875 C C . GLU A 1 104 ? -0.674 -14.100 -2.710 1.00 90.44 104 GLU A C 1
ATOM 877 O O . GLU A 1 104 ? -0.030 -14.442 -1.722 1.00 90.44 104 GLU A O 1
ATOM 882 N N . SER A 1 105 ? -1.297 -12.923 -2.775 1.00 92.06 105 SER A N 1
ATOM 883 C CA . SER A 1 105 ? -1.158 -11.868 -1.774 1.00 92.06 105 SER A CA 1
ATOM 884 C C . SER A 1 105 ? -2.293 -11.836 -0.754 1.00 92.06 105 SER A C 1
ATOM 886 O O . SER A 1 105 ? -2.288 -10.949 0.106 1.00 92.06 105 SER A O 1
ATOM 888 N N . LEU A 1 106 ? -3.268 -12.742 -0.852 1.00 91.00 106 LEU A N 1
ATOM 889 C CA . LEU A 1 106 ? -4.388 -12.828 0.083 1.00 91.00 106 LEU A CA 1
ATOM 890 C C . LEU A 1 106 ? -3.944 -13.421 1.430 1.00 91.00 106 LEU A C 1
ATOM 892 O O . LEU A 1 106 ? -3.070 -14.288 1.471 1.00 91.00 106 LEU A O 1
ATOM 896 N N . PRO A 1 107 ? -4.541 -12.982 2.549 1.00 89.12 107 PRO A N 1
ATOM 897 C CA . PRO A 1 107 ? -4.316 -13.619 3.837 1.00 89.12 107 PRO A CA 1
ATOM 898 C C . PRO A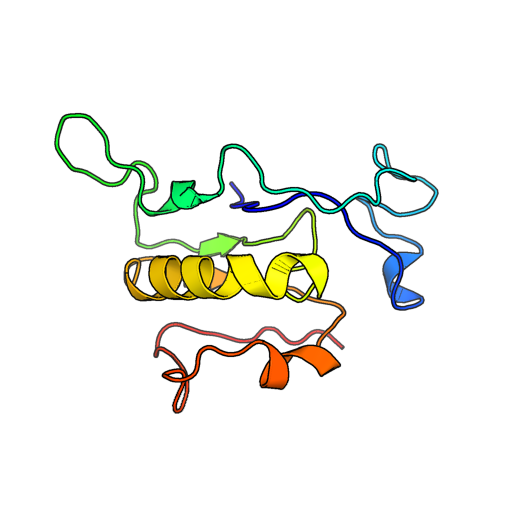 1 107 ? -4.930 -15.029 3.839 1.00 89.12 107 PRO A C 1
ATOM 900 O O . PRO A 1 107 ? -5.898 -15.305 3.133 1.00 89.12 107 PRO A O 1
ATOM 903 N N . SER A 1 108 ? -4.387 -15.939 4.649 1.00 87.12 108 SER A N 1
ATOM 904 C CA . SER A 1 108 ? -4.848 -17.338 4.692 1.00 87.12 108 SER A CA 1
ATOM 905 C C . SER A 1 108 ? -6.308 -17.492 5.132 1.00 87.12 108 SER A C 1
ATOM 907 O O . SER A 1 108 ? -6.948 -18.490 4.811 1.00 87.12 108 SER A O 1
ATOM 909 N N . ASP A 1 109 ? -6.843 -16.504 5.846 1.00 86.81 109 ASP A N 1
ATOM 910 C CA . ASP A 1 109 ? -8.219 -16.459 6.336 1.00 86.81 109 ASP A CA 1
ATOM 911 C C . ASP A 1 109 ? -9.166 -15.666 5.419 1.00 86.81 109 ASP A C 1
ATOM 913 O O . ASP A 1 109 ? -10.267 -15.303 5.834 1.00 86.81 109 ASP A O 1
ATOM 917 N N . TRP A 1 110 ? -8.755 -15.391 4.177 1.00 83.62 110 TRP A N 1
ATOM 918 C CA . TRP A 1 110 ? -9.521 -14.573 3.240 1.00 83.62 110 TRP A CA 1
ATOM 919 C C . TRP A 1 110 ? -10.925 -15.120 2.943 1.00 83.62 110 TRP 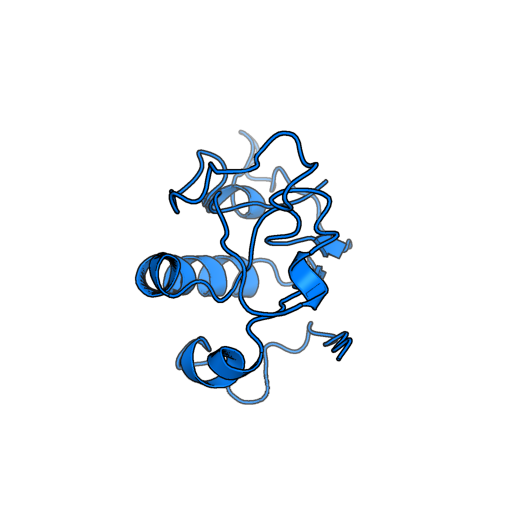A C 1
ATOM 921 O O . TRP A 1 110 ? -11.876 -14.346 2.831 1.00 83.62 110 TRP A O 1
ATOM 931 N N . GLY A 1 111 ? -11.079 -16.443 2.814 1.00 80.94 111 GLY A N 1
ATOM 932 C CA . GLY A 1 111 ? -12.361 -17.077 2.489 1.00 80.94 111 GLY A CA 1
ATOM 933 C C . GLY A 1 111 ? -12.982 -16.515 1.201 1.00 80.94 111 GLY A C 1
ATOM 934 O O . GLY A 1 111 ? -12.339 -16.485 0.154 1.00 80.94 111 GLY A O 1
ATOM 935 N N . THR A 1 112 ? -14.230 -16.043 1.278 1.00 73.25 112 THR A N 1
ATOM 936 C CA . THR A 1 112 ? -14.941 -15.356 0.177 1.00 73.25 112 THR A CA 1
ATOM 937 C C . THR A 1 112 ? -14.728 -13.833 0.170 1.00 73.25 112 THR A C 1
ATOM 939 O O . THR A 1 112 ? -15.442 -13.114 -0.527 1.00 73.25 112 THR A O 1
ATOM 942 N N . GLY A 1 113 ? -13.768 -13.336 0.954 1.00 71.81 113 GLY A N 1
ATOM 943 C CA . GLY A 1 113 ? -13.507 -11.923 1.226 1.00 71.81 113 GLY A CA 1
ATOM 944 C C . GLY A 1 113 ? -14.068 -11.457 2.571 1.00 71.81 113 GLY A C 1
ATOM 945 O O . GLY A 1 113 ? -15.036 -12.013 3.091 1.00 71.81 113 GLY A O 1
ATOM 946 N N . TYR A 1 114 ? -13.483 -10.396 3.136 1.00 69.00 114 TYR A N 1
ATOM 947 C CA . TYR A 1 114 ? -14.105 -9.670 4.249 1.00 69.00 114 TYR A CA 1
ATOM 948 C C . TYR A 1 114 ? -15.221 -8.811 3.645 1.00 69.00 114 TYR A C 1
ATOM 950 O O . TYR A 1 114 ? -14.926 -7.999 2.778 1.00 69.00 114 TYR A O 1
ATOM 958 N N . GLY A 1 115 ? -16.489 -9.007 4.020 1.00 54.75 115 GLY A N 1
ATOM 959 C CA . GLY A 1 115 ? -17.698 -8.510 3.325 1.00 54.75 115 GLY A CA 1
ATOM 960 C C . GLY A 1 115 ? -17.817 -7.006 2.984 1.00 54.75 115 GLY A C 1
ATOM 961 O O . GLY A 1 115 ? -18.855 -6.591 2.478 1.00 54.75 115 GLY A O 1
ATOM 962 N N . GLN A 1 116 ? -16.780 -6.201 3.219 1.00 56.12 116 GLN A N 1
ATOM 963 C CA . GLN A 1 116 ? -16.645 -4.771 2.942 1.00 56.12 116 GLN A CA 1
ATOM 964 C C . GLN A 1 116 ? -15.919 -4.392 1.623 1.00 56.12 116 GLN A C 1
ATOM 966 O O . GLN A 1 116 ? -15.681 -3.207 1.395 1.00 56.12 116 GLN A O 1
ATOM 971 N N . TYR A 1 117 ? -15.555 -5.327 0.729 1.00 54.31 117 TYR A N 1
ATOM 972 C CA . TYR A 1 117 ? -14.825 -4.976 -0.510 1.00 54.31 117 TYR A CA 1
ATOM 973 C C . TYR A 1 117 ? -15.699 -4.855 -1.765 1.00 54.31 117 TYR A C 1
ATOM 975 O O . TYR A 1 117 ? -16.383 -5.795 -2.167 1.00 54.31 117 TYR A O 1
ATOM 983 N N . LYS A 1 118 ? -15.558 -3.725 -2.472 1.00 49.34 118 LYS A N 1
ATOM 984 C CA . LYS A 1 118 ? -15.867 -3.599 -3.905 1.00 49.34 118 LYS A CA 1
ATOM 985 C C . LYS A 1 118 ? -14.560 -3.519 -4.690 1.00 49.34 118 LYS A C 1
ATOM 987 O O . LYS A 1 118 ? -13.837 -2.530 -4.597 1.00 49.34 118 LYS A O 1
ATOM 992 N N . TYR A 1 119 ? -14.270 -4.542 -5.487 1.00 51.38 119 TYR A N 1
ATOM 993 C CA . TYR A 1 119 ? -13.173 -4.498 -6.450 1.00 51.38 119 TYR A CA 1
ATOM 994 C C . TYR A 1 119 ? -13.565 -3.635 -7.648 1.00 51.38 119 TYR A C 1
ATOM 996 O O . TYR A 1 119 ? -14.427 -4.020 -8.434 1.00 51.38 119 TYR A O 1
ATOM 1004 N N . TRP A 1 120 ? -12.903 -2.492 -7.819 1.00 46.81 120 TRP A N 1
ATOM 1005 C CA . TRP A 1 120 ? -12.888 -1.776 -9.095 1.00 46.81 120 TRP A CA 1
ATOM 1006 C C . TRP A 1 120 ? -11.648 -2.206 -9.873 1.00 46.81 120 TRP A C 1
ATOM 1008 O O . TRP A 1 120 ? -10.577 -1.610 -9.775 1.00 46.81 120 TRP A O 1
ATOM 1018 N N . LEU A 1 121 ? -11.801 -3.304 -10.612 1.00 42.41 121 LEU A N 1
ATOM 1019 C CA . LEU A 1 121 ? -10.809 -3.795 -11.560 1.00 42.41 121 LEU A CA 1
ATOM 1020 C C . LEU A 1 121 ? -10.908 -2.959 -12.838 1.00 42.41 121 LEU A C 1
ATOM 1022 O O . LEU A 1 121 ? -11.712 -3.262 -13.717 1.00 42.41 121 LEU A O 1
ATOM 1026 N N . HIS A 1 122 ? -10.096 -1.912 -12.957 1.00 38.00 122 HIS A N 1
ATOM 1027 C CA . HIS A 1 122 ? -9.788 -1.377 -14.279 1.00 38.00 122 HIS A CA 1
ATOM 1028 C C . HIS A 1 122 ? -8.638 -2.197 -14.863 1.00 38.00 122 HIS A C 1
ATOM 1030 O O . HIS A 1 122 ? -7.506 -2.104 -14.388 1.00 38.00 122 HIS A O 1
ATOM 1036 N N . ARG A 1 123 ? -8.974 -3.043 -15.846 1.00 40.72 123 ARG A N 1
ATOM 1037 C CA . ARG A 1 123 ? -8.002 -3.507 -16.841 1.00 40.72 123 ARG A CA 1
ATOM 1038 C C . ARG A 1 123 ? -7.484 -2.314 -17.636 1.00 40.72 123 ARG A C 1
ATOM 1040 O O . ARG A 1 123 ? -8.309 -1.410 -17.906 1.00 40.72 123 ARG A O 1
#

Organism: NCBI:txid1076179